Protein AF-A0A836VIM4-F1 (afdb_monomer)

Sequence (78 aa):
MSDMKPYLDSTAVADDGPELHRRMERDGYLLIRRLLPTDVLEALRLDCLRIARDGGWVDRDAPLENALPDQSGFCVEP

Foldseek 3Di:
DDDPDDDDACQVCPVPPVVVVVCCVVPVDYDHPCPDPPVVVLVVQLVVLVVCVVVQQADPVDDSSVRHGNPVDDPDDD

Mean predicted aligned error: 5.94 Å

Radius of gyration: 19.21 Å; Cα contacts (8 Å, |Δi|>4): 56; chains: 1; bounding box: 42×26×42 Å

Nearest PDB structures (foldseek):
  1ui6-assembly1_B  TM=4.982E-01  e=8.680E+00  Streptomyces coelicolor A3(2)
  1ui6-assembly1_A  TM=4.464E-01  e=8.680E+00  Streptomyces coelicolor A3(2)
  7ky1-assembly1_A  TM=3.131E-01  e=4.444E+00  Streptomyces coelicolor
  5m7r-assembly1_A  TM=3.123E-01  e=9.924E+00  Homo sapiens

Structure (mmCIF, N/CA/C/O backbone):
data_AF-A0A836VIM4-F1
#
_entry.id   AF-A0A836VIM4-F1
#
loop_
_atom_site.group_PDB
_atom_site.id
_atom_site.type_symbol
_atom_site.label_atom_id
_atom_site.label_alt_id
_atom_site.label_comp_id
_atom_site.label_asym_id
_atom_site.label_entity_id
_atom_site.label_seq_id
_atom_site.pdbx_PDB_ins_code
_atom_site.Cartn_x
_atom_site.Cartn_y
_atom_site.Cartn_z
_atom_site.occupancy
_atom_site.B_iso_or_equiv
_atom_site.auth_seq_id
_atom_site.auth_comp_id
_atom_site.auth_asym_id
_atom_site.auth_atom_id
_atom_site.pdbx_PDB_model_num
ATOM 1 N N . MET A 1 1 ? 16.359 -4.064 23.999 1.00 45.81 1 MET A N 1
ATOM 2 C CA . MET A 1 1 ? 15.628 -4.119 22.716 1.00 45.81 1 MET A CA 1
ATOM 3 C C . MET A 1 1 ? 14.176 -3.824 23.035 1.00 45.81 1 MET A C 1
ATOM 5 O O . MET A 1 1 ? 13.636 -4.504 23.894 1.00 45.81 1 MET A O 1
ATOM 9 N N . SER A 1 2 ? 13.607 -2.751 22.482 1.00 63.19 2 SER A N 1
ATOM 10 C CA . SER A 1 2 ? 12.200 -2.412 22.728 1.00 63.19 2 SER A CA 1
ATOM 11 C C . SER A 1 2 ? 11.328 -3.419 21.986 1.00 63.19 2 SER A C 1
ATOM 13 O O . SER A 1 2 ? 11.492 -3.579 20.778 1.00 63.19 2 SER A O 1
ATOM 15 N N . ASP A 1 3 ? 10.463 -4.122 22.707 1.00 76.00 3 ASP A N 1
ATOM 16 C CA . ASP A 1 3 ? 9.525 -5.078 22.126 1.00 76.00 3 ASP A CA 1
ATOM 17 C C . ASP A 1 3 ? 8.440 -4.273 21.395 1.00 76.00 3 ASP A C 1
ATOM 19 O O . ASP A 1 3 ? 7.676 -3.523 22.013 1.00 76.00 3 ASP A O 1
ATOM 23 N N . MET A 1 4 ? 8.435 -4.324 20.061 1.00 75.56 4 MET A N 1
ATOM 24 C CA . MET A 1 4 ? 7.443 -3.611 19.258 1.00 75.56 4 MET A CA 1
ATOM 25 C C . MET A 1 4 ? 6.076 -4.229 19.539 1.00 75.56 4 MET A C 1
ATOM 27 O O . MET A 1 4 ? 5.823 -5.381 19.185 1.00 75.56 4 MET A O 1
ATOM 31 N N . LYS A 1 5 ? 5.183 -3.463 20.170 1.00 79.56 5 LYS A N 1
ATOM 32 C CA . LYS A 1 5 ? 3.806 -3.914 20.373 1.00 79.56 5 LYS A CA 1
ATOM 33 C C . LYS A 1 5 ? 3.164 -4.187 19.006 1.00 79.56 5 LYS A C 1
ATOM 35 O O . LYS A 1 5 ? 3.270 -3.335 18.122 1.00 79.56 5 LYS A O 1
ATOM 40 N N . PRO A 1 6 ? 2.507 -5.342 18.821 1.00 88.62 6 PRO A N 1
ATOM 41 C CA . PRO A 1 6 ? 1.844 -5.646 17.564 1.00 88.62 6 PRO A CA 1
ATOM 42 C C . PRO A 1 6 ? 0.704 -4.655 17.317 1.00 88.62 6 PRO A C 1
ATOM 44 O O . PRO A 1 6 ? 0.025 -4.229 18.254 1.00 88.62 6 PRO A O 1
ATOM 47 N N . TYR A 1 7 ? 0.477 -4.313 16.049 1.00 92.44 7 TYR A N 1
ATOM 48 C CA . TYR A 1 7 ? -0.678 -3.512 15.655 1.00 92.44 7 TYR A CA 1
ATOM 49 C C . TYR A 1 7 ? -1.982 -4.243 15.982 1.00 92.44 7 TYR A C 1
ATOM 51 O O . TYR A 1 7 ? -2.119 -5.438 15.701 1.00 92.44 7 TYR A O 1
ATOM 59 N N . LEU A 1 8 ? -2.958 -3.521 16.536 1.00 95.25 8 LEU A N 1
ATOM 60 C CA . LEU A 1 8 ? -4.275 -4.087 16.806 1.00 95.25 8 LEU A CA 1
ATOM 61 C C . LEU A 1 8 ? -5.095 -4.201 15.517 1.00 95.25 8 LEU A C 1
ATOM 63 O O . LEU A 1 8 ? -5.463 -3.200 14.903 1.00 95.25 8 LEU A O 1
ATOM 67 N N . ASP A 1 9 ? -5.445 -5.431 15.152 1.00 97.12 9 ASP A N 1
ATOM 68 C CA . ASP A 1 9 ? -6.313 -5.709 14.011 1.00 97.12 9 ASP A CA 1
ATOM 69 C C . ASP A 1 9 ? -7.767 -5.287 14.296 1.00 97.12 9 ASP A C 1
ATOM 71 O O . ASP A 1 9 ? -8.402 -5.735 15.258 1.00 97.12 9 ASP A O 1
ATOM 75 N N . SER A 1 10 ? -8.298 -4.404 13.452 1.00 98.00 10 SER A N 1
ATOM 76 C CA . SER A 1 10 ? -9.664 -3.874 13.531 1.00 98.00 10 SER A CA 1
ATOM 77 C C . SER A 1 10 ? -10.578 -4.383 12.419 1.00 98.00 10 SER A C 1
ATOM 79 O O . SER A 1 10 ? -11.718 -3.945 12.319 1.00 98.00 10 SER A O 1
ATOM 81 N N . THR A 1 11 ? -10.128 -5.361 11.629 1.00 98.06 11 THR A N 1
ATOM 82 C CA . THR A 1 11 ? -10.895 -5.915 10.501 1.00 98.06 11 THR A CA 1
ATOM 83 C C . THR A 1 11 ? -12.251 -6.479 10.933 1.00 98.06 11 THR A C 1
ATOM 85 O O . THR A 1 11 ? -13.244 -6.280 10.246 1.00 98.06 11 THR A O 1
ATOM 88 N N . ALA A 1 12 ? -12.323 -7.146 12.090 1.00 97.94 12 ALA A N 1
ATOM 89 C CA . ALA A 1 12 ? -13.561 -7.767 12.577 1.00 97.94 12 ALA A CA 1
ATOM 90 C C . ALA A 1 12 ? -14.648 -6.763 13.003 1.00 97.94 12 ALA A C 1
ATOM 92 O O . ALA A 1 12 ? -15.798 -7.150 13.172 1.00 97.94 12 ALA A O 1
ATOM 93 N N . VAL A 1 13 ? -14.281 -5.495 13.201 1.00 97.81 13 VAL A N 1
ATOM 94 C CA . VAL A 1 13 ? -15.179 -4.416 13.641 1.00 97.81 13 VAL A CA 1
ATOM 95 C C . VAL A 1 13 ? -15.247 -3.293 12.604 1.00 97.81 13 VAL A C 1
ATOM 97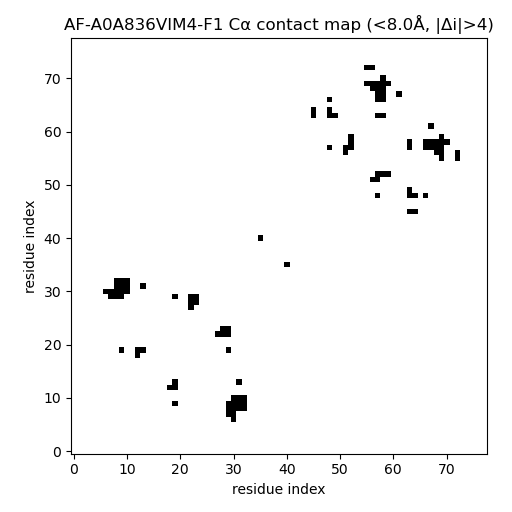 O O . VAL A 1 13 ? -15.623 -2.175 12.931 1.00 97.81 13 VAL A O 1
ATOM 100 N N . ALA A 1 14 ? -14.866 -3.572 11.353 1.00 96.69 14 ALA A N 1
ATOM 101 C CA . ALA A 1 14 ? -14.808 -2.568 10.290 1.00 96.69 14 ALA A CA 1
ATOM 102 C C . ALA A 1 14 ? -16.170 -1.903 10.008 1.00 96.69 14 ALA A C 1
ATOM 104 O O . ALA A 1 14 ? -16.210 -0.742 9.610 1.00 96.69 14 ALA A O 1
ATOM 105 N N . ASP 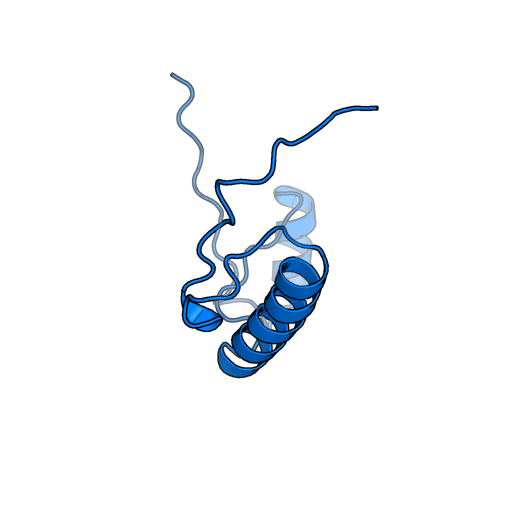A 1 15 ? -17.269 -2.611 10.276 1.00 97.38 15 ASP A N 1
ATOM 106 C CA . ASP A 1 15 ? -18.634 -2.099 10.108 1.00 97.38 15 ASP A CA 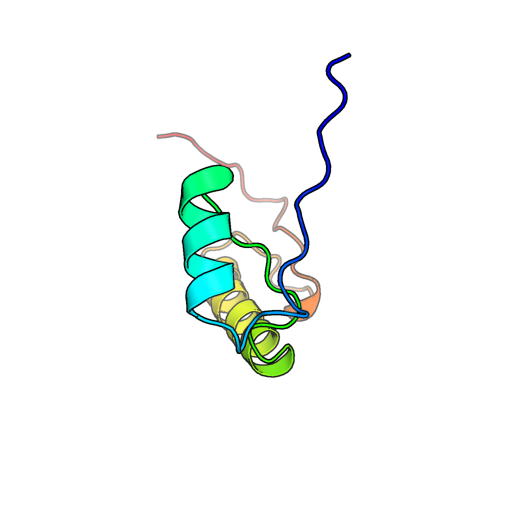1
ATOM 107 C C . ASP A 1 15 ? -19.213 -1.480 11.401 1.00 97.38 15 ASP A C 1
ATOM 109 O O . ASP A 1 15 ? -20.352 -1.015 11.418 1.00 97.38 15 ASP A O 1
ATOM 113 N N . ASP A 1 16 ? -18.441 -1.443 12.496 1.00 98.38 16 ASP A N 1
ATOM 114 C CA . ASP A 1 16 ? -18.823 -0.840 13.780 1.00 98.38 16 ASP A CA 1
ATOM 115 C C . ASP A 1 16 ? -18.136 0.523 13.955 1.00 98.38 16 ASP A C 1
ATOM 117 O O . ASP A 1 16 ? -17.076 0.659 14.571 1.00 98.38 16 ASP A O 1
ATOM 121 N N . GLY A 1 17 ? -18.764 1.563 13.400 1.00 97.94 17 GLY A N 1
ATOM 122 C CA . GLY A 1 17 ? -18.273 2.942 13.481 1.00 97.94 17 GLY A CA 1
ATOM 123 C C . GLY A 1 17 ? -17.944 3.417 14.910 1.00 97.94 17 GLY A C 1
ATOM 124 O O . GLY A 1 17 ? -16.856 3.959 15.121 1.00 97.94 17 GLY A O 1
ATOM 125 N N . PRO A 1 18 ? -18.826 3.222 15.910 1.00 98.56 18 PRO A N 1
ATOM 126 C CA . PRO A 1 18 ? -18.532 3.563 17.303 1.00 98.56 18 PRO A CA 1
ATOM 127 C C . PRO A 1 18 ? -17.305 2.855 17.899 1.00 98.56 18 PRO A C 1
ATOM 129 O O . PRO A 1 18 ? -16.530 3.488 18.621 1.00 98.56 18 PRO A O 1
ATOM 132 N N . GLU A 1 19 ? -17.102 1.562 17.637 1.00 98.31 19 GLU A N 1
ATOM 133 C CA . GLU A 1 19 ? -15.887 0.851 18.066 1.00 98.31 19 GLU A CA 1
ATOM 134 C C . GLU A 1 19 ? -14.642 1.375 17.342 1.00 98.31 19 GLU A C 1
ATOM 136 O O . GLU A 1 19 ? -13.626 1.619 17.997 1.00 98.31 19 GLU A O 1
ATOM 141 N N . LEU A 1 20 ? -14.717 1.611 16.027 1.00 98.19 20 LEU A N 1
ATOM 142 C CA . LEU A 1 20 ? -13.608 2.194 15.266 1.00 98.19 20 LEU A CA 1
ATOM 143 C C . LEU A 1 20 ? -13.207 3.570 15.808 1.00 98.19 20 LEU A C 1
ATOM 145 O O . LEU A 1 20 ? -12.017 3.837 15.971 1.00 98.19 20 LEU A O 1
ATOM 149 N N . HIS A 1 21 ? -14.177 4.421 16.152 1.00 98.38 21 HIS A N 1
ATOM 150 C CA . HIS A 1 21 ? -13.902 5.719 16.768 1.00 98.38 21 HIS A CA 1
ATOM 151 C C . HIS A 1 21 ? -13.192 5.562 18.121 1.00 98.38 21 HIS A C 1
ATOM 153 O O . HIS A 1 21 ? -12.153 6.180 18.341 1.00 98.38 21 HIS A O 1
ATOM 159 N N . ARG A 1 22 ? -13.676 4.668 18.997 1.00 98.31 22 ARG A N 1
ATOM 160 C CA . ARG A 1 22 ? -13.025 4.395 20.293 1.00 98.31 22 ARG A CA 1
ATOM 161 C C . ARG A 1 22 ? -11.590 3.886 20.137 1.00 98.31 22 ARG A C 1
ATOM 163 O O . ARG A 1 22 ? -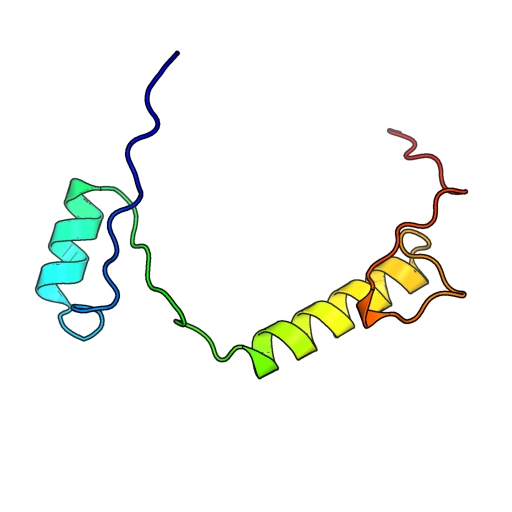10.732 4.240 20.943 1.00 98.31 22 ARG A O 1
ATOM 170 N N . ARG A 1 23 ? -11.315 3.068 19.118 1.00 97.56 23 ARG A N 1
ATOM 171 C CA . ARG A 1 23 ? -9.953 2.600 18.813 1.00 97.56 23 ARG A CA 1
ATOM 172 C C . ARG A 1 23 ? -9.069 3.716 18.280 1.00 97.56 23 ARG A C 1
ATOM 174 O O . ARG A 1 23 ? -7.938 3.823 18.732 1.00 97.56 23 ARG A O 1
ATOM 181 N N . MET A 1 24 ? -9.584 4.564 17.392 1.00 97.50 24 MET A N 1
ATOM 182 C CA . MET A 1 24 ? -8.838 5.718 16.891 1.00 97.50 24 MET A CA 1
ATOM 183 C C . MET A 1 24 ? -8.429 6.660 18.031 1.00 97.50 24 MET A C 1
ATOM 185 O O . MET A 1 24 ? -7.265 7.030 18.111 1.00 97.50 24 MET A O 1
ATOM 189 N N . GLU A 1 25 ? -9.342 6.978 18.954 1.00 98.19 25 GLU A N 1
ATOM 190 C CA . GLU A 1 25 ? -9.034 7.820 20.123 1.00 98.19 25 GLU A CA 1
ATOM 191 C C . GLU A 1 25 ? -8.002 7.177 21.064 1.00 98.19 25 GLU A C 1
ATOM 193 O O . GLU A 1 25 ? -7.148 7.861 21.624 1.00 98.19 25 GLU A O 1
ATOM 198 N N . ARG A 1 26 ? -8.061 5.851 21.248 1.00 96.12 26 ARG A N 1
ATOM 199 C CA . ARG A 1 26 ? -7.146 5.124 22.140 1.00 96.12 26 ARG A CA 1
ATOM 200 C C . ARG A 1 26 ? -5.757 4.919 21.532 1.00 96.12 26 ARG A C 1
ATOM 202 O O . ARG A 1 26 ? -4.762 5.045 22.243 1.00 96.12 26 ARG A O 1
ATOM 209 N N . ASP A 1 27 ? -5.703 4.539 20.258 1.00 95.12 27 ASP A N 1
ATOM 210 C CA . ASP A 1 27 ? -4.499 4.009 19.611 1.00 95.12 27 ASP A CA 1
ATOM 211 C C . ASP A 1 27 ? -3.878 4.991 18.603 1.00 95.12 27 ASP A C 1
ATOM 213 O O . ASP A 1 27 ? -2.700 4.861 18.278 1.00 95.12 27 ASP A O 1
ATOM 217 N N . GLY A 1 28 ? -4.643 5.967 18.101 1.00 96.31 28 GLY A N 1
ATOM 218 C CA . GLY A 1 28 ? -4.208 6.927 17.078 1.00 96.31 28 GLY A CA 1
ATOM 219 C C . GLY A 1 28 ? -4.106 6.350 15.662 1.00 96.31 28 GLY A C 1
ATOM 220 O O . GLY A 1 28 ? -3.621 7.024 14.755 1.00 96.31 28 GLY A O 1
ATOM 221 N N . TYR A 1 29 ? -4.526 5.099 15.459 1.00 96.25 29 TYR A N 1
ATOM 222 C CA . TYR A 1 29 ? -4.541 4.434 14.158 1.00 96.25 29 TYR A CA 1
ATOM 223 C C . TYR A 1 29 ? -5.594 3.321 14.107 1.00 96.25 29 TYR A C 1
ATOM 225 O O . TYR A 1 29 ? -6.098 2.862 15.131 1.00 96.25 29 TYR A O 1
ATOM 233 N N . LEU A 1 30 ? -5.880 2.843 12.893 1.00 97.44 30 LEU A N 1
ATOM 234 C CA . LEU A 1 30 ? -6.686 1.651 12.640 1.00 97.44 30 LEU A CA 1
ATOM 235 C C . LEU A 1 30 ? -5.972 0.763 11.620 1.00 97.44 30 LEU A C 1
ATOM 237 O O . LEU A 1 30 ? -5.716 1.188 10.495 1.00 97.44 30 LEU A O 1
ATOM 241 N N . LEU A 1 31 ? -5.675 -0.481 11.996 1.00 97.25 31 LEU A N 1
ATOM 242 C CA . LEU A 1 31 ? -5.242 -1.500 11.042 1.00 97.25 31 LEU A CA 1
ATOM 243 C C . LEU A 1 31 ? -6.464 -2.278 10.545 1.00 97.25 31 LEU A C 1
ATOM 245 O O . LEU A 1 31 ? -7.102 -2.986 11.324 1.00 97.25 31 LEU A O 1
ATOM 249 N N . ILE A 1 32 ? -6.755 -2.185 9.248 1.00 97.19 32 ILE A N 1
ATOM 250 C CA . ILE A 1 32 ? -7.810 -2.959 8.580 1.00 97.19 32 ILE A CA 1
ATOM 251 C C . ILE A 1 32 ? -7.173 -3.765 7.447 1.00 97.19 32 ILE A C 1
ATOM 253 O O . ILE A 1 32 ? -6.618 -3.207 6.499 1.00 97.19 32 ILE A O 1
ATOM 257 N N . ARG A 1 33 ? -7.227 -5.094 7.541 1.00 96.00 33 ARG A N 1
ATOM 258 C CA . ARG A 1 33 ? -6.683 -5.990 6.516 1.00 96.00 33 ARG A CA 1
ATOM 259 C C . ARG A 1 33 ? -7.645 -6.094 5.344 1.00 96.00 33 ARG A C 1
ATOM 261 O O . ARG A 1 33 ? -8.853 -6.167 5.538 1.00 96.00 33 ARG A O 1
ATOM 268 N N . ARG A 1 34 ? -7.093 -6.196 4.128 1.00 94.81 34 ARG A N 1
ATOM 269 C CA . ARG A 1 34 ? -7.866 -6.319 2.875 1.00 94.81 34 ARG A CA 1
ATOM 270 C C . ARG A 1 34 ? -8.922 -5.213 2.714 1.00 94.81 34 ARG A C 1
ATOM 272 O O . ARG A 1 34 ? -9.984 -5.459 2.158 1.00 94.81 34 ARG A O 1
ATOM 279 N N . LEU A 1 35 ? -8.617 -4.007 3.207 1.00 95.19 35 LEU A N 1
ATOM 280 C CA . LEU A 1 35 ? -9.484 -2.833 3.070 1.00 95.19 35 LEU A CA 1
ATOM 281 C C . LEU A 1 35 ? -9.743 -2.487 1.595 1.00 95.19 35 LEU A C 1
ATOM 283 O O . LEU A 1 35 ? -10.828 -2.038 1.246 1.00 95.19 35 LEU A O 1
ATOM 287 N N . LEU A 1 36 ? -8.745 -2.712 0.738 1.00 96.12 36 LEU A N 1
ATOM 288 C CA . LEU A 1 36 ? -8.832 -2.501 -0.702 1.00 96.12 36 LEU A CA 1
ATOM 289 C C . LEU A 1 36 ? -8.658 -3.833 -1.455 1.00 96.12 36 LEU A C 1
ATOM 291 O O . LEU A 1 36 ? -7.911 -4.699 -0.977 1.00 96.12 36 LEU A O 1
ATOM 295 N N . PRO A 1 37 ? -9.304 -4.000 -2.627 1.00 96.88 37 PRO A N 1
ATOM 296 C CA . PRO A 1 37 ? -9.109 -5.163 -3.488 1.00 96.88 37 PRO A CA 1
ATOM 297 C C . PRO A 1 37 ? -7.649 -5.304 -3.938 1.00 96.88 37 PRO A C 1
ATOM 299 O O . PRO A 1 37 ? -7.010 -4.335 -4.353 1.00 96.88 37 PRO A O 1
ATOM 302 N N . THR A 1 38 ? -7.103 -6.516 -3.836 1.00 96.88 38 THR A N 1
ATOM 303 C CA . THR A 1 38 ? -5.685 -6.784 -4.129 1.00 96.88 38 THR A CA 1
ATOM 304 C C . THR A 1 38 ? -5.339 -6.586 -5.603 1.00 96.88 38 THR A C 1
ATOM 306 O O . THR A 1 38 ? -4.257 -6.107 -5.911 1.00 96.88 38 THR A O 1
ATOM 309 N N . ASP A 1 39 ? -6.258 -6.911 -6.504 1.00 97.19 39 ASP A N 1
ATOM 310 C CA . ASP A 1 39 ? -6.127 -6.720 -7.950 1.00 97.19 39 ASP A CA 1
ATOM 311 C C . ASP A 1 39 ? -6.032 -5.238 -8.338 1.00 97.19 39 ASP A C 1
ATOM 313 O O . ASP A 1 39 ? -5.183 -4.866 -9.145 1.00 97.19 39 ASP A O 1
ATOM 317 N N . VAL A 1 40 ? -6.839 -4.377 -7.710 1.00 97.88 40 VAL A N 1
ATOM 318 C CA . VAL A 1 40 ? -6.777 -2.920 -7.913 1.00 97.88 40 VAL A CA 1
ATOM 319 C C . VAL A 1 40 ? -5.435 -2.361 -7.439 1.00 97.88 40 VAL A C 1
ATOM 321 O O . VAL A 1 40 ? -4.824 -1.544 -8.128 1.00 97.88 40 VAL A O 1
ATOM 324 N N . LEU A 1 41 ? -4.952 -2.815 -6.278 1.00 97.75 41 LEU A N 1
ATOM 325 C CA . LEU A 1 41 ? -3.643 -2.412 -5.763 1.00 97.75 41 LEU A C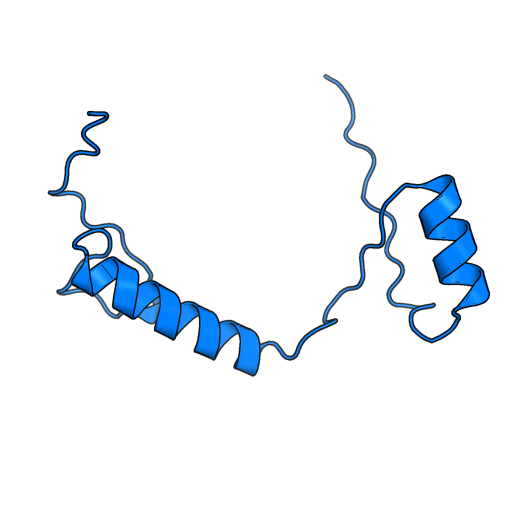A 1
ATOM 326 C C . LEU A 1 41 ? -2.493 -2.905 -6.647 1.00 97.75 41 LEU A C 1
ATOM 328 O O . LEU A 1 41 ? -1.526 -2.173 -6.843 1.00 97.75 41 LEU A O 1
ATOM 332 N N . GLU A 1 42 ? -2.599 -4.112 -7.198 1.00 97.62 42 GLU A N 1
ATOM 333 C CA . GLU A 1 42 ? -1.593 -4.661 -8.107 1.00 97.62 42 GLU A CA 1
ATOM 334 C C . GLU A 1 42 ? -1.547 -3.893 -9.432 1.00 97.62 42 GLU A C 1
ATOM 336 O O . GLU A 1 42 ? -0.466 -3.534 -9.898 1.00 97.62 42 GLU A O 1
ATOM 341 N N . ALA A 1 43 ? -2.704 -3.553 -10.004 1.00 98.06 43 ALA A N 1
ATOM 342 C CA . ALA A 1 43 ? -2.770 -2.704 -11.190 1.00 98.06 43 ALA A CA 1
ATOM 343 C C . ALA A 1 43 ? -2.114 -1.333 -10.938 1.00 98.06 43 ALA A C 1
ATOM 345 O O . ALA A 1 43 ? -1.274 -0.894 -11.725 1.00 98.06 43 ALA A O 1
ATOM 346 N N . LEU A 1 44 ? -2.422 -0.699 -9.797 1.00 98.06 44 LEU A N 1
ATOM 347 C CA . LEU A 1 44 ? -1.796 0.563 -9.394 1.00 98.06 44 LEU A CA 1
ATOM 348 C C . LEU A 1 44 ? -0.276 0.422 -9.221 1.00 98.06 44 LEU A C 1
ATOM 350 O O . LEU A 1 44 ? 0.479 1.286 -9.669 1.00 98.06 44 LEU A O 1
ATOM 354 N N . ARG A 1 45 ? 0.187 -0.672 -8.602 1.00 97.88 45 ARG A N 1
ATOM 355 C CA . ARG A 1 45 ? 1.617 -0.969 -8.443 1.00 97.88 45 ARG A CA 1
ATOM 356 C C . ARG A 1 45 ? 2.320 -1.015 -9.799 1.00 97.88 45 ARG A C 1
ATOM 358 O O . ARG A 1 45 ? 3.373 -0.398 -9.948 1.00 97.88 45 ARG A O 1
ATOM 365 N N . LEU A 1 46 ? 1.744 -1.705 -10.783 1.00 98.12 46 LEU A N 1
ATOM 366 C CA . LEU A 1 46 ? 2.313 -1.808 -12.130 1.00 98.12 46 LEU A CA 1
ATOM 367 C C . LEU A 1 46 ? 2.352 -0.455 -12.853 1.00 98.12 46 LEU A C 1
ATOM 369 O O . LEU A 1 46 ? 3.346 -0.149 -13.513 1.00 98.12 46 LEU A O 1
ATOM 373 N N . ASP A 1 47 ? 1.335 0.391 -12.684 1.00 98.25 47 ASP A N 1
ATOM 374 C CA . ASP A 1 47 ? 1.351 1.755 -13.225 1.00 98.25 47 ASP A CA 1
ATOM 375 C C . ASP A 1 47 ? 2.467 2.614 -12.617 1.00 98.25 47 ASP A C 1
ATOM 377 O O . ASP A 1 47 ? 3.197 3.293 -13.346 1.00 98.25 47 ASP A O 1
ATOM 381 N N . CYS A 1 48 ? 2.664 2.543 -11.298 1.00 98.00 48 CYS A N 1
ATOM 382 C CA . CYS A 1 48 ? 3.783 3.211 -10.634 1.00 98.00 48 CYS A CA 1
ATOM 383 C C . CYS A 1 48 ? 5.139 2.686 -11.127 1.00 98.00 48 CYS A C 1
ATOM 385 O O . CYS A 1 48 ? 6.048 3.477 -11.387 1.00 98.00 48 CYS A O 1
ATOM 387 N N . LEU A 1 49 ? 5.280 1.369 -11.302 1.00 97.56 49 LEU A N 1
ATOM 388 C CA . LEU A 1 49 ? 6.517 0.763 -11.801 1.00 97.56 49 LEU A CA 1
ATOM 389 C C . LEU A 1 49 ? 6.819 1.169 -13.241 1.00 97.56 49 LEU A C 1
ATOM 391 O O . LEU A 1 49 ? 7.982 1.378 -13.577 1.00 97.56 49 LEU A O 1
ATOM 395 N N . ARG A 1 50 ? 5.797 1.340 -14.085 1.00 97.44 50 ARG A N 1
ATOM 396 C CA . ARG A 1 50 ? 5.976 1.862 -15.445 1.00 97.44 50 ARG A CA 1
ATOM 397 C C . ARG A 1 50 ? 6.584 3.263 -15.419 1.00 97.44 50 ARG A C 1
ATOM 399 O O . ARG A 1 50 ? 7.556 3.500 -16.126 1.00 97.44 50 ARG A O 1
ATOM 406 N N . ILE A 1 51 ? 6.072 4.151 -14.561 1.00 97.00 51 ILE A N 1
ATOM 407 C CA . ILE A 1 51 ? 6.638 5.497 -14.370 1.00 97.00 51 ILE A CA 1
ATOM 408 C C . ILE A 1 51 ? 8.092 5.406 -13.884 1.00 97.00 51 ILE A C 1
ATOM 410 O O . ILE A 1 51 ? 8.963 6.080 -14.429 1.00 97.00 51 ILE A O 1
ATOM 414 N N . ALA A 1 52 ? 8.371 4.547 -12.899 1.00 94.88 52 ALA A N 1
ATOM 415 C CA . ALA A 1 52 ? 9.716 4.366 -12.355 1.00 94.88 52 ALA A CA 1
ATOM 416 C C . ALA A 1 52 ? 10.713 3.832 -13.403 1.00 94.88 52 ALA A C 1
ATOM 418 O O . ALA A 1 52 ? 11.834 4.327 -13.500 1.00 94.88 52 ALA A O 1
ATOM 419 N N . ARG A 1 53 ? 10.305 2.869 -14.236 1.00 94.56 53 ARG A N 1
ATOM 420 C CA . ARG A 1 53 ? 11.104 2.348 -15.357 1.00 94.56 53 ARG A CA 1
ATOM 421 C C . ARG A 1 53 ? 11.373 3.422 -16.406 1.00 94.56 53 ARG A C 1
ATOM 423 O O . ARG A 1 53 ? 12.499 3.567 -16.890 1.00 94.56 53 ARG A O 1
ATOM 430 N N . ASP A 1 54 ? 10.347 4.188 -16.762 1.00 93.94 54 ASP A N 1
ATOM 431 C CA . ASP A 1 54 ? 10.481 5.268 -17.735 1.00 93.94 54 ASP A CA 1
ATOM 432 C C . ASP A 1 54 ? 11.439 6.355 -17.200 1.00 93.94 54 ASP A C 1
ATOM 434 O O . ASP A 1 54 ? 12.233 6.893 -17.973 1.00 93.94 54 ASP A O 1
ATOM 438 N N . GLY A 1 55 ? 11.457 6.572 -15.878 1.00 92.31 55 GLY A N 1
ATOM 439 C CA . GLY A 1 55 ? 12.420 7.407 -15.149 1.00 92.31 55 GLY A CA 1
ATOM 440 C C . GLY A 1 55 ? 13.808 6.791 -14.905 1.00 92.31 55 GLY A C 1
ATOM 441 O O . GLY A 1 55 ? 14.667 7.469 -14.348 1.00 92.31 55 GLY A O 1
ATOM 442 N N . GLY A 1 56 ? 14.050 5.543 -15.322 1.00 91.44 56 GLY A N 1
ATOM 443 C CA . GLY A 1 56 ? 15.351 4.871 -15.197 1.00 91.44 56 GLY A CA 1
ATOM 444 C C . GLY A 1 56 ? 15.661 4.297 -13.810 1.00 91.44 56 GLY A C 1
ATOM 445 O O . GLY A 1 56 ? 16.822 4.087 -13.490 1.00 91.44 56 GLY A O 1
ATOM 446 N N . TRP A 1 57 ? 14.653 4.077 -12.962 1.00 91.06 57 TRP A N 1
ATOM 447 C CA . TRP A 1 57 ? 14.836 3.497 -11.619 1.00 91.06 57 TRP A CA 1
ATOM 448 C C . TRP A 1 57 ? 14.632 1.979 -11.586 1.00 91.06 57 TRP A C 1
ATOM 450 O O . TRP A 1 57 ? 15.111 1.302 -10.678 1.00 91.06 57 TRP A O 1
ATOM 460 N N . VAL A 1 58 ? 13.892 1.444 -12.556 1.00 94.69 58 VAL A N 1
ATOM 461 C CA . VAL A 1 58 ? 13.560 0.019 -12.689 1.00 94.69 58 VAL A CA 1
ATOM 462 C C . VAL A 1 58 ? 14.175 -0.502 -13.981 1.00 94.69 58 VAL A C 1
ATOM 464 O O . VAL A 1 58 ? 14.107 0.175 -15.010 1.00 94.69 58 VAL A O 1
ATOM 467 N N . ASP A 1 59 ? 14.744 -1.703 -13.910 1.00 94.44 59 ASP A N 1
ATOM 468 C CA . ASP A 1 59 ? 15.371 -2.400 -15.028 1.00 94.44 59 ASP A CA 1
ATOM 469 C C . ASP A 1 59 ? 14.384 -2.534 -16.200 1.00 94.44 59 ASP A C 1
ATOM 471 O O . ASP A 1 59 ? 13.241 -2.976 -16.046 1.00 94.44 59 ASP A O 1
ATOM 475 N N . ARG A 1 60 ? 14.823 -2.101 -17.385 1.00 93.19 60 ARG A N 1
ATOM 476 C CA . ARG A 1 60 ? 14.015 -2.090 -18.610 1.00 93.19 60 ARG A CA 1
ATOM 477 C C . ARG A 1 60 ? 13.927 -3.453 -19.280 1.00 93.19 60 ARG A C 1
ATOM 479 O O . ARG A 1 60 ? 12.960 -3.683 -20.007 1.00 93.19 60 ARG A O 1
ATOM 486 N N . ASP A 1 61 ? 14.904 -4.317 -19.036 1.00 94.12 61 ASP A N 1
ATOM 487 C CA . ASP A 1 61 ? 15.022 -5.624 -19.676 1.00 94.12 61 ASP A CA 1
ATOM 488 C C . ASP A 1 61 ? 14.354 -6.732 -18.842 1.00 94.12 61 ASP A C 1
ATOM 490 O O . ASP A 1 61 ? 14.105 -7.835 -19.335 1.00 94.12 61 ASP A O 1
ATOM 494 N N . ALA A 1 62 ? 14.005 -6.435 -17.587 1.00 94.06 62 ALA A N 1
ATOM 495 C CA . ALA A 1 62 ? 13.272 -7.329 -16.702 1.00 94.06 62 ALA A CA 1
ATOM 496 C C . ALA A 1 62 ? 11.738 -7.199 -16.851 1.00 94.06 62 ALA A C 1
ATOM 498 O O . ALA A 1 62 ? 11.223 -6.113 -17.136 1.00 94.06 62 ALA A O 1
ATOM 499 N N . PRO A 1 63 ? 10.968 -8.276 -16.585 1.00 96.44 63 PRO A N 1
ATOM 500 C CA . PRO A 1 63 ? 9.516 -8.180 -16.438 1.00 96.44 63 PRO A CA 1
ATOM 501 C C . PRO A 1 63 ? 9.131 -7.154 -15.364 1.00 96.44 63 PRO A C 1
ATOM 503 O O . PRO A 1 63 ? 9.669 -7.178 -14.252 1.00 96.44 63 PRO A O 1
ATOM 506 N N . LEU A 1 64 ? 8.195 -6.259 -15.693 1.00 95.75 64 LEU A N 1
ATOM 507 C CA . LEU A 1 64 ? 7.853 -5.094 -14.871 1.00 95.75 64 LEU A CA 1
ATOM 508 C C . LEU A 1 64 ? 7.367 -5.498 -13.474 1.00 95.75 64 LEU A C 1
ATOM 510 O O . LEU A 1 64 ? 7.709 -4.862 -12.481 1.00 95.75 64 LEU A O 1
ATOM 514 N N . GLU A 1 65 ? 6.603 -6.583 -13.393 1.00 96.75 65 GLU A N 1
ATOM 515 C CA . GLU A 1 65 ? 6.033 -7.133 -12.169 1.00 96.75 65 GLU A CA 1
ATOM 516 C C . GLU A 1 65 ? 7.084 -7.526 -11.123 1.00 96.75 65 GLU A C 1
ATOM 518 O O . GLU A 1 65 ? 6.788 -7.464 -9.924 1.00 96.75 65 GLU A O 1
ATOM 523 N N . ASN A 1 66 ? 8.307 -7.853 -11.557 1.00 96.62 66 ASN A N 1
ATOM 524 C CA . ASN A 1 66 ? 9.413 -8.226 -10.677 1.00 96.62 66 ASN A CA 1
ATOM 525 C C . ASN A 1 66 ? 10.027 -7.018 -9.960 1.00 96.62 66 ASN A C 1
ATOM 527 O O . ASN A 1 66 ? 10.743 -7.211 -8.980 1.00 96.62 66 ASN A O 1
ATOM 531 N N . ALA A 1 67 ? 9.750 -5.792 -10.429 1.00 94.31 67 ALA A N 1
ATOM 532 C CA . ALA A 1 67 ? 10.219 -4.542 -9.829 1.00 94.31 67 ALA A CA 1
ATOM 533 C C . ALA A 1 67 ? 11.736 -4.519 -9.549 1.00 94.31 67 ALA A C 1
ATOM 535 O O . ALA A 1 67 ? 12.175 -4.013 -8.514 1.00 94.31 67 ALA A O 1
ATOM 536 N N . LEU A 1 68 ? 12.539 -5.097 -10.450 1.00 95.38 68 LEU A N 1
ATOM 537 C CA . LEU A 1 68 ? 13.990 -5.132 -10.282 1.00 95.38 68 LEU A CA 1
ATOM 538 C C . LEU A 1 68 ? 14.565 -3.719 -10.462 1.00 95.38 68 LEU A C 1
ATOM 540 O O . LEU A 1 68 ? 14.236 -3.061 -11.449 1.00 95.38 68 LEU A O 1
ATOM 544 N N . PRO A 1 69 ? 15.394 -3.223 -9.528 1.00 92.19 69 PRO A N 1
ATOM 545 C CA . PRO A 1 69 ? 15.988 -1.900 -9.659 1.00 92.19 69 PRO A CA 1
ATOM 546 C C . PRO A 1 69 ? 17.026 -1.886 -10.783 1.00 92.19 69 PRO A C 1
ATOM 548 O O . PRO A 1 69 ? 17.789 -2.842 -10.931 1.00 92.19 69 PRO A O 1
ATOM 551 N N . ASP A 1 70 ? 17.102 -0.780 -11.524 1.00 89.94 70 ASP A N 1
ATOM 552 C CA . ASP A 1 70 ? 18.242 -0.538 -12.409 1.00 89.94 70 ASP A CA 1
ATOM 553 C C . ASP A 1 70 ? 19.473 -0.220 -11.548 1.00 89.94 70 ASP A C 1
ATOM 555 O O . ASP A 1 70 ? 19.566 0.830 -10.912 1.00 89.94 70 ASP A O 1
ATOM 559 N N . GLN A 1 71 ? 20.419 -1.157 -11.504 1.00 87.12 71 GLN A N 1
ATOM 560 C CA . GLN A 1 71 ? 21.641 -1.032 -10.707 1.00 87.12 71 GLN A CA 1
ATOM 561 C C . GLN A 1 71 ? 22.735 -0.198 -11.388 1.00 87.12 71 GLN A C 1
ATOM 563 O O . GL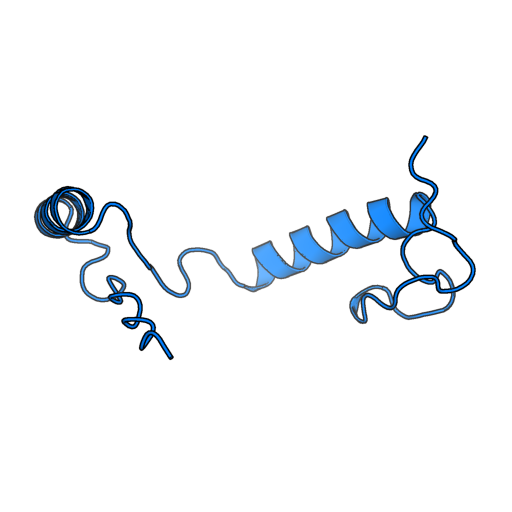N A 1 71 ? 23.778 0.044 -10.781 1.00 87.12 71 GLN A O 1
ATOM 568 N N . SER A 1 72 ? 22.531 0.224 -12.640 1.00 84.25 72 SER A N 1
ATOM 569 C CA . SER A 1 72 ? 23.464 1.100 -13.356 1.00 84.25 72 SER A CA 1
ATOM 570 C C . SER A 1 72 ? 23.295 2.575 -12.976 1.00 84.25 72 SER A C 1
ATOM 572 O O . SER A 1 72 ? 24.236 3.363 -13.107 1.00 84.25 72 SER A O 1
ATOM 574 N N . GLY A 1 73 ? 22.116 2.944 -12.465 1.00 68.44 73 GLY A N 1
ATOM 575 C CA .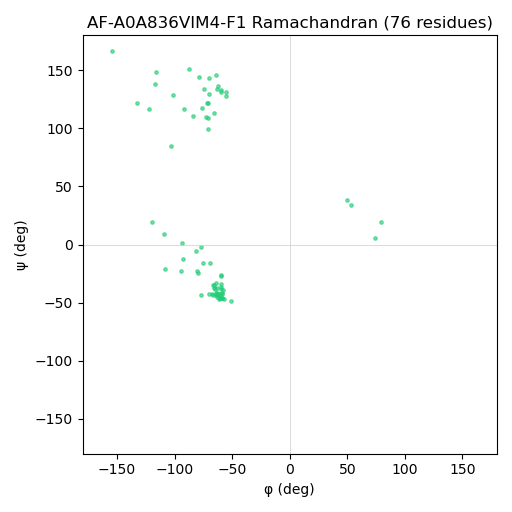 GLY A 1 73 ? 21.828 4.272 -11.945 1.00 68.44 73 GLY A CA 1
ATOM 576 C C . GLY A 1 73 ? 22.475 4.506 -10.579 1.00 68.44 73 GLY A C 1
ATOM 577 O O . GLY A 1 73 ? 22.381 3.683 -9.671 1.00 68.44 73 GLY A O 1
ATOM 578 N N . PHE A 1 74 ? 23.110 5.664 -10.405 1.00 70.81 74 PHE A N 1
ATOM 579 C CA . PHE A 1 74 ? 23.564 6.137 -9.099 1.00 70.81 74 PHE A CA 1
ATOM 580 C C . PHE A 1 74 ? 22.570 7.179 -8.583 1.00 70.81 74 PHE A C 1
ATOM 582 O O . PHE A 1 74 ? 22.245 8.127 -9.300 1.00 70.81 74 PHE A O 1
ATOM 589 N N . CYS A 1 75 ? 22.085 7.019 -7.350 1.00 62.50 75 CYS A N 1
ATOM 590 C CA . CYS A 1 75 ? 21.251 8.037 -6.717 1.00 62.50 75 CYS A CA 1
ATOM 591 C C . CYS A 1 75 ? 22.145 9.238 -6.388 1.00 62.50 75 CYS A C 1
ATOM 593 O O . CYS A 1 75 ? 22.911 9.205 -5.425 1.00 62.50 75 CYS A O 1
ATOM 595 N N . VAL A 1 76 ? 22.112 10.264 -7.236 1.00 63.53 76 VAL A N 1
ATOM 596 C CA . VAL A 1 76 ? 22.780 11.533 -6.956 1.00 63.53 76 VAL A CA 1
ATOM 597 C C . VAL A 1 76 ? 21.837 12.375 -6.098 1.00 63.53 76 VAL A C 1
ATOM 599 O O . VAL A 1 76 ? 20.779 12.798 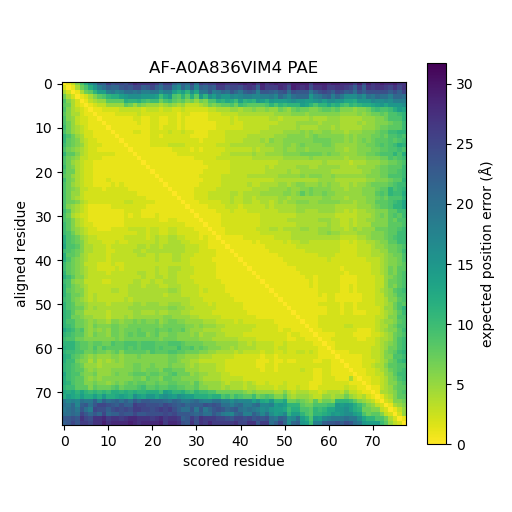-6.562 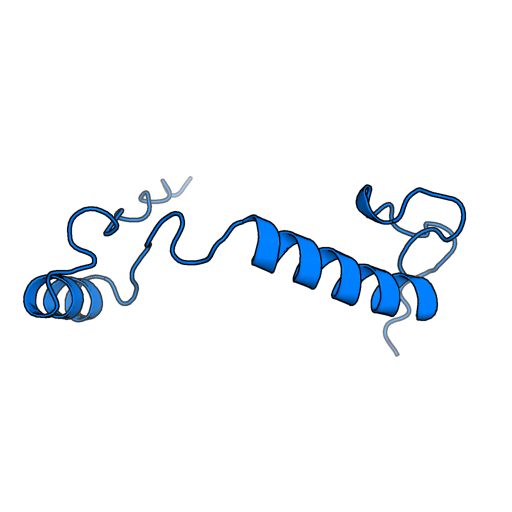1.00 63.53 76 VAL A O 1
ATOM 602 N N . GLU A 1 77 ? 22.184 12.590 -4.829 1.00 52.84 77 GLU A N 1
ATOM 603 C CA . GLU A 1 77 ? 21.665 13.768 -4.128 1.00 52.84 77 GLU A CA 1
ATOM 604 C C . GLU A 1 77 ? 22.210 15.013 -4.857 1.00 52.84 77 GLU A C 1
ATOM 606 O O . GLU A 1 77 ? 23.388 15.005 -5.235 1.00 52.84 77 GLU A O 1
ATOM 611 N N . PRO A 1 78 ? 21.374 16.030 -5.142 1.00 56.91 78 PRO A N 1
ATOM 612 C CA . PRO A 1 78 ? 21.828 17.266 -5.777 1.00 56.91 78 PRO A CA 1
ATOM 613 C C . PRO A 1 78 ? 22.819 18.054 -4.911 1.00 56.91 78 PRO A C 1
ATOM 615 O O . PRO A 1 78 ? 22.736 17.968 -3.664 1.00 56.91 78 PRO A O 1
#

pLDDT: mean 91.48, std 11.66, range [45.81, 98.56]

Solvent-accessible surface area (backbone atoms only — not comparable to full-atom values): 5018 Å² total; per-residue (Å²): 133,86,81,77,77,78,82,66,78,39,50,93,44,69,89,37,62,72,58,48,50,55,39,33,76,73,67,76,54,82,44,57,73,80,78,60,63,66,68,60,53,49,53,52,50,51,56,53,45,50,54,36,31,76,71,53,51,25,38,82,90,51,66,69,89,71,65,48,64,30,81,87,58,75,90,74,80,130

Secondary structure (DSSP, 8-state):
----PPPPB-GGGTT-HHHHHHHHHHHS--B-TT-S-HHHHHHHHHHHHHHHHHTTSB-SSS-GGG--B-TT------